Protein AF-A0A9N8Z1E7-F1 (afdb_monomer_lite)

pLDDT: mean 84.61, std 15.71, range [37.66, 97.88]

Structure (mmCIF, N/CA/C/O backbone):
data_AF-A0A9N8Z1E7-F1
#
_entry.id   AF-A0A9N8Z1E7-F1
#
loop_
_atom_site.group_PDB
_atom_si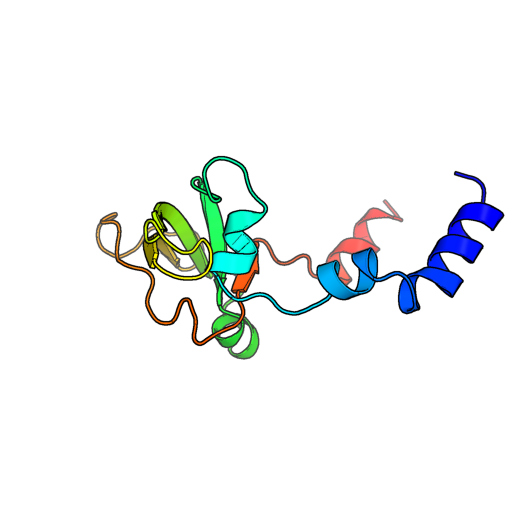te.id
_atom_site.type_symbol
_atom_site.label_atom_id
_atom_site.label_alt_id
_atom_site.label_comp_id
_atom_site.label_asym_id
_atom_site.label_entity_id
_atom_site.label_seq_id
_atom_site.pdbx_PDB_ins_code
_atom_site.Cartn_x
_atom_site.Cartn_y
_atom_site.Cartn_z
_atom_site.occupancy
_atom_site.B_iso_or_equiv
_atom_site.auth_seq_id
_atom_site.auth_comp_id
_atom_site.auth_asym_id
_atom_site.auth_atom_id
_atom_site.pdbx_PDB_model_num
ATOM 1 N N . MET A 1 1 ? 14.872 -25.974 15.219 1.00 54.06 1 MET A N 1
ATOM 2 C CA . MET A 1 1 ? 15.932 -24.938 15.316 1.00 54.06 1 MET A CA 1
ATOM 3 C C . MET A 1 1 ? 16.542 -24.994 16.708 1.00 54.06 1 MET A C 1
ATOM 5 O O . MET A 1 1 ? 15.822 -24.732 17.663 1.00 54.06 1 MET A O 1
ATOM 9 N N . SER A 1 2 ? 17.824 -25.358 16.814 1.00 78.81 2 SER A N 1
ATOM 10 C CA . SER A 1 2 ? 18.588 -25.374 18.075 1.00 78.81 2 SER A CA 1
ATOM 11 C C . SER A 1 2 ? 18.653 -23.975 18.717 1.00 78.81 2 SER A C 1
ATOM 13 O O . SER A 1 2 ? 18.660 -22.964 18.007 1.00 78.81 2 SER A O 1
ATOM 15 N N . GLN A 1 3 ? 18.706 -23.904 20.053 1.00 70.81 3 GLN A N 1
ATOM 16 C CA . GLN A 1 3 ? 18.886 -22.654 20.811 1.00 70.81 3 GLN A CA 1
ATOM 17 C C . GLN A 1 3 ? 20.148 -21.892 20.380 1.00 70.81 3 GLN A C 1
ATOM 19 O O . GLN A 1 3 ? 20.121 -20.666 20.295 1.00 70.81 3 GLN A O 1
ATOM 24 N N . ILE A 1 4 ? 21.210 -22.620 20.026 1.00 74.88 4 ILE A N 1
ATOM 25 C CA . ILE A 1 4 ? 22.482 -22.060 19.554 1.00 74.88 4 ILE A CA 1
ATOM 26 C C . ILE A 1 4 ? 22.292 -21.387 18.191 1.00 74.88 4 ILE A C 1
ATOM 28 O O . ILE A 1 4 ? 22.697 -20.244 18.006 1.00 74.88 4 ILE A O 1
ATOM 32 N N . ALA A 1 5 ? 21.577 -22.037 17.267 1.00 59.47 5 ALA A N 1
ATOM 33 C CA . ALA A 1 5 ? 21.263 -21.458 15.961 1.00 59.47 5 ALA A CA 1
ATOM 34 C C . ALA A 1 5 ? 20.397 -20.192 16.088 1.00 59.47 5 ALA A C 1
ATOM 36 O O . ALA A 1 5 ? 20.626 -19.209 15.390 1.00 59.47 5 ALA A O 1
ATOM 37 N N . ARG A 1 6 ? 19.430 -20.174 17.017 1.00 64.50 6 ARG A N 1
ATOM 38 C CA . ARG A 1 6 ? 18.627 -18.970 17.301 1.00 64.50 6 ARG A CA 1
ATOM 39 C C . ARG A 1 6 ? 19.472 -17.836 17.883 1.00 64.50 6 ARG A C 1
ATOM 41 O O . ARG A 1 6 ? 19.265 -16.692 17.490 1.00 64.50 6 ARG A O 1
ATOM 48 N N . LYS A 1 7 ? 20.398 -18.140 18.799 1.00 72.06 7 LYS A N 1
ATOM 49 C CA . LYS A 1 7 ? 21.290 -17.153 19.424 1.00 72.06 7 LYS A CA 1
ATOM 50 C C . LYS A 1 7 ? 22.254 -16.546 18.400 1.00 72.06 7 LYS A C 1
ATOM 52 O O . LYS A 1 7 ? 22.292 -15.328 18.283 1.00 72.06 7 LYS A O 1
ATOM 57 N N . LEU A 1 8 ? 22.889 -17.380 17.572 1.00 66.75 8 LEU A N 1
ATOM 58 C CA . LEU A 1 8 ? 23.764 -16.940 16.479 1.00 66.75 8 LEU A CA 1
ATOM 59 C C . LEU A 1 8 ? 23.025 -16.085 15.450 1.00 66.75 8 LEU A C 1
ATOM 61 O O . LEU A 1 8 ? 23.526 -15.035 15.060 1.00 66.75 8 LEU A O 1
ATOM 65 N N . VAL A 1 9 ? 21.816 -16.485 15.038 1.00 68.62 9 VAL A N 1
ATOM 66 C CA . VAL A 1 9 ? 20.990 -15.650 14.154 1.00 68.62 9 VAL A CA 1
ATOM 67 C C . VAL A 1 9 ? 20.659 -14.329 14.833 1.00 68.62 9 VAL A C 1
ATOM 69 O O . VAL A 1 9 ? 20.706 -13.317 14.167 1.00 68.62 9 VAL A O 1
ATOM 72 N N . ARG A 1 10 ? 20.368 -14.284 16.135 1.00 65.75 10 ARG A N 1
ATOM 73 C CA . ARG A 1 10 ? 20.023 -13.032 16.830 1.00 65.75 10 ARG A CA 1
ATOM 74 C C . ARG A 1 10 ? 21.217 -12.084 16.986 1.00 65.75 10 ARG A C 1
ATOM 76 O O . ARG A 1 10 ? 21.041 -10.882 16.827 1.00 65.75 10 ARG A O 1
ATOM 83 N N . GLU A 1 11 ? 22.398 -12.626 17.269 1.00 67.56 11 GLU A N 1
ATOM 84 C CA . GLU A 1 11 ? 23.649 -11.872 17.424 1.00 67.56 11 GLU A CA 1
ATOM 85 C C . GLU A 1 11 ? 24.194 -11.382 16.072 1.00 67.56 11 GLU A C 1
ATOM 87 O O . GLU A 1 11 ? 24.656 -10.250 15.976 1.00 67.56 11 GLU A O 1
ATOM 92 N N . SER A 1 12 ? 24.060 -12.179 15.003 1.00 61.59 12 SER A N 1
ATOM 93 C CA . SER A 1 12 ? 24.483 -11.804 13.640 1.00 61.59 12 SER A CA 1
ATOM 94 C C . SER A 1 12 ? 23.407 -11.084 12.816 1.00 61.59 12 SER A C 1
ATOM 96 O O . SER A 1 12 ? 23.733 -10.402 11.847 1.00 61.59 12 SER A O 1
ATOM 98 N N . ALA A 1 13 ? 22.122 -11.184 13.182 1.00 58.00 13 ALA A N 1
ATOM 99 C CA . ALA A 1 13 ? 21.002 -10.567 12.459 1.00 58.00 13 ALA A CA 1
ATOM 100 C C . ALA A 1 13 ? 21.113 -9.046 12.371 1.00 58.00 13 ALA A C 1
ATOM 102 O O . ALA A 1 13 ? 20.582 -8.467 11.429 1.00 58.00 13 ALA A O 1
ATOM 103 N N . ALA A 1 14 ? 21.798 -8.396 13.313 1.00 56.97 14 ALA A N 1
ATOM 104 C CA . ALA A 1 14 ? 22.066 -6.964 13.231 1.00 56.97 14 ALA A CA 1
ATOM 105 C C . ALA A 1 14 ? 23.036 -6.601 12.085 1.00 56.97 14 ALA A C 1
ATOM 107 O O . ALA A 1 14 ? 23.043 -5.459 11.641 1.00 56.97 14 ALA A O 1
ATOM 108 N N . THR A 1 15 ? 23.819 -7.564 11.586 1.00 64.62 15 THR A N 1
ATOM 109 C CA . THR A 1 15 ? 24.865 -7.374 10.565 1.00 64.62 15 THR A CA 1
ATOM 110 C C . THR A 1 15 ? 24.492 -7.983 9.207 1.00 64.62 15 THR A C 1
ATOM 112 O O . THR A 1 15 ? 25.113 -7.669 8.195 1.00 64.62 15 THR A O 1
ATOM 115 N N . LEU A 1 16 ? 23.480 -8.860 9.145 1.00 72.88 16 LEU A N 1
ATOM 116 C CA . LEU A 1 16 ? 23.071 -9.485 7.886 1.00 72.88 16 LEU A CA 1
ATOM 117 C C . LEU A 1 16 ? 22.288 -8.490 7.007 1.00 72.88 16 LEU A C 1
ATOM 119 O O . LEU A 1 16 ? 21.209 -8.040 7.411 1.00 72.88 16 LEU A O 1
ATOM 123 N N . PRO A 1 17 ? 22.727 -8.230 5.760 1.00 72.88 17 PRO A N 1
ATOM 124 C CA . PRO A 1 17 ? 22.108 -7.224 4.893 1.00 72.88 17 PRO A CA 1
ATOM 125 C C . PRO A 1 17 ? 20.636 -7.535 4.595 1.00 72.88 17 PRO A C 1
ATOM 127 O O . PRO A 1 17 ? 19.827 -6.633 4.417 1.00 72.88 17 PRO A O 1
ATOM 130 N N . ILE A 1 18 ? 20.240 -8.811 4.593 1.00 74.06 18 ILE A N 1
ATOM 131 C CA . ILE A 1 18 ? 18.845 -9.221 4.375 1.00 74.06 18 ILE A CA 1
ATOM 132 C C . ILE A 1 18 ? 17.944 -8.753 5.524 1.00 74.06 18 ILE A C 1
ATOM 134 O O . ILE A 1 18 ? 16.834 -8.276 5.283 1.00 74.06 18 ILE A O 1
ATOM 138 N N . VAL A 1 19 ? 18.414 -8.872 6.768 1.00 75.06 19 VAL A N 1
ATOM 139 C CA . VAL A 1 19 ? 17.647 -8.459 7.950 1.00 75.06 19 VAL A CA 1
ATOM 140 C C . VAL A 1 19 ? 17.561 -6.937 8.013 1.00 75.06 19 VAL A C 1
ATOM 142 O O . VAL A 1 19 ? 16.484 -6.396 8.269 1.00 75.06 19 VAL A O 1
ATOM 145 N N . GLU A 1 20 ? 18.652 -6.243 7.694 1.00 76.38 20 GLU A N 1
ATOM 146 C CA . GLU A 1 20 ? 18.681 -4.782 7.591 1.00 76.38 20 GLU A CA 1
ATOM 147 C C . GLU A 1 20 ? 17.710 -4.261 6.511 1.00 76.38 20 GLU A C 1
ATOM 149 O O . GLU A 1 20 ? 16.879 -3.386 6.760 1.00 76.38 20 GLU A O 1
ATOM 154 N N . GLN A 1 21 ? 17.728 -4.848 5.309 1.00 75.00 21 GLN A N 1
ATOM 155 C CA . GLN A 1 21 ? 16.801 -4.474 4.231 1.00 75.00 21 GLN A CA 1
ATOM 156 C C . GLN A 1 21 ? 15.342 -4.838 4.556 1.00 75.00 21 GLN A C 1
ATOM 158 O O . GLN A 1 21 ? 14.404 -4.177 4.092 1.00 75.00 21 GLN A O 1
ATOM 163 N N . ALA A 1 22 ? 15.120 -5.888 5.349 1.00 75.94 22 ALA A N 1
ATOM 164 C CA . ALA A 1 22 ? 13.790 -6.269 5.808 1.00 75.94 22 ALA A CA 1
ATOM 165 C C . ALA A 1 22 ? 13.234 -5.297 6.860 1.00 75.94 22 ALA A C 1
ATOM 167 O O . ALA A 1 22 ? 12.040 -4.994 6.809 1.00 75.94 22 ALA A O 1
ATOM 168 N N . SER A 1 23 ? 14.079 -4.798 7.769 1.00 78.94 23 SER A N 1
ATOM 169 C CA . SER A 1 23 ? 13.697 -3.884 8.855 1.00 78.94 23 SER A CA 1
ATOM 170 C C . SER A 1 23 ? 13.571 -2.423 8.410 1.00 78.94 23 SER A C 1
ATOM 172 O O . SER A 1 23 ? 12.862 -1.635 9.043 1.00 78.94 23 SER A O 1
ATOM 174 N N . LYS A 1 24 ? 14.200 -2.053 7.288 1.00 86.75 24 LYS A N 1
ATOM 175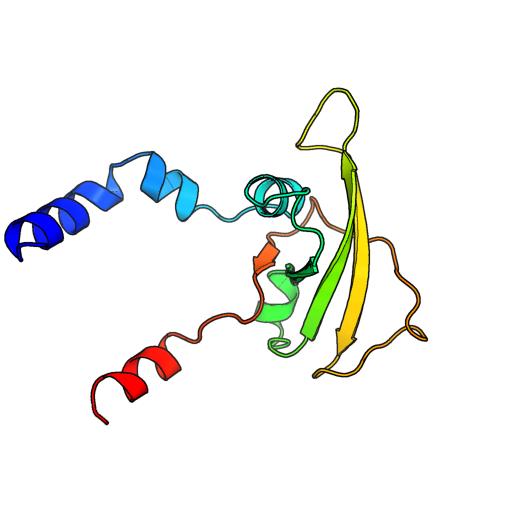 C CA . LYS A 1 24 ? 14.109 -0.708 6.718 1.00 86.75 24 LYS A CA 1
ATOM 176 C C . LYS A 1 24 ? 12.662 -0.318 6.396 1.00 86.75 24 LYS A C 1
ATOM 178 O O . LYS A 1 24 ? 11.889 -1.082 5.816 1.00 86.75 24 LYS A O 1
ATOM 183 N N . LYS A 1 25 ? 12.309 0.929 6.720 1.00 90.50 25 LYS A N 1
ATOM 184 C CA . LYS A 1 25 ? 11.021 1.533 6.350 1.00 90.50 25 LYS A CA 1
ATOM 185 C C . LYS A 1 25 ? 10.909 1.625 4.825 1.00 90.50 25 LYS A C 1
ATOM 187 O O . LYS A 1 25 ? 11.820 2.124 4.170 1.00 90.50 25 LYS A O 1
ATOM 192 N N . LYS A 1 26 ? 9.779 1.178 4.273 1.00 93.12 26 LYS A N 1
ATOM 193 C CA . LYS A 1 26 ? 9.551 1.079 2.822 1.00 93.12 26 LYS A CA 1
ATOM 194 C C . LYS A 1 26 ? 8.515 2.086 2.357 1.00 93.12 26 LYS A C 1
ATOM 196 O O . LYS A 1 26 ? 7.508 2.318 3.032 1.00 93.12 26 LYS A O 1
ATOM 201 N N . THR A 1 27 ? 8.755 2.683 1.197 1.00 95.62 27 THR A N 1
ATOM 202 C CA . THR A 1 27 ? 7.713 3.404 0.454 1.00 95.62 27 THR A CA 1
ATOM 203 C C . THR A 1 27 ? 6.670 2.413 -0.075 1.00 95.62 27 THR A C 1
ATOM 205 O O . THR A 1 27 ? 6.890 1.200 -0.058 1.00 95.62 27 THR A O 1
ATOM 208 N N . LEU A 1 28 ? 5.517 2.891 -0.554 1.00 95.31 28 LEU A N 1
ATOM 209 C CA . LEU A 1 28 ? 4.497 1.984 -1.084 1.00 95.31 28 LEU A CA 1
ATOM 210 C C . LEU A 1 28 ? 4.980 1.123 -2.268 1.00 95.31 28 LEU A C 1
ATOM 212 O O . LEU A 1 28 ? 4.708 -0.073 -2.227 1.00 95.31 28 LEU A O 1
ATOM 216 N N . PRO A 1 29 ? 5.681 1.643 -3.302 1.00 94.62 29 PRO A N 1
ATOM 217 C CA . PRO A 1 29 ? 6.163 0.789 -4.391 1.00 94.62 29 PRO A CA 1
ATOM 218 C C . PRO A 1 29 ? 7.099 -0.308 -3.885 1.00 94.62 29 PRO A C 1
ATOM 220 O O . PRO A 1 29 ? 6.923 -1.468 -4.238 1.00 94.62 29 PRO A O 1
ATOM 223 N N . GLU A 1 30 ? 8.045 0.039 -3.011 1.00 93.31 30 GLU A N 1
ATOM 224 C CA . GLU A 1 30 ? 8.994 -0.917 -2.431 1.00 93.31 30 GLU A CA 1
ATOM 225 C C . GLU A 1 30 ? 8.288 -1.984 -1.588 1.00 93.31 30 GLU A C 1
ATOM 227 O O . GLU A 1 30 ? 8.658 -3.156 -1.631 1.00 93.31 30 GLU A O 1
ATOM 232 N N . LEU A 1 31 ? 7.251 -1.590 -0.842 1.00 94.00 31 LEU A N 1
ATOM 233 C CA . LEU A 1 31 ? 6.432 -2.511 -0.061 1.00 94.00 31 LEU A CA 1
ATOM 234 C C . LEU A 1 31 ? 5.596 -3.437 -0.951 1.00 94.00 31 LEU A C 1
ATOM 236 O O . LEU A 1 31 ? 5.424 -4.600 -0.616 1.00 94.00 31 LEU A O 1
ATOM 240 N N . LEU A 1 32 ? 5.044 -2.941 -2.056 1.00 94.19 32 LEU A N 1
ATOM 241 C CA . LEU A 1 32 ? 4.179 -3.733 -2.932 1.00 94.19 32 LEU A CA 1
ATOM 242 C C . LEU A 1 32 ? 4.966 -4.660 -3.861 1.00 94.19 32 LEU A C 1
ATOM 244 O O . LEU A 1 32 ? 4.477 -5.734 -4.203 1.00 94.19 32 LEU A O 1
ATOM 248 N N . ASN A 1 33 ? 6.190 -4.280 -4.228 1.00 92.19 33 ASN A N 1
ATOM 249 C CA . ASN A 1 33 ? 7.037 -5.047 -5.138 1.00 92.19 33 ASN A CA 1
ATOM 250 C C . ASN A 1 33 ? 7.498 -6.398 -4.563 1.00 92.19 33 ASN A C 1
ATOM 252 O O . ASN A 1 33 ? 7.880 -7.284 -5.317 1.00 92.19 33 ASN A O 1
ATOM 256 N N . VAL A 1 34 ? 7.445 -6.581 -3.240 1.00 90.81 34 VAL A N 1
ATOM 257 C CA . VAL A 1 34 ? 7.753 -7.875 -2.605 1.00 90.81 34 VAL A CA 1
ATOM 258 C C . VAL A 1 34 ? 6.586 -8.869 -2.640 1.00 90.81 34 VAL A C 1
ATOM 260 O O . VAL A 1 34 ? 6.769 -10.025 -2.269 1.00 90.81 34 VAL A O 1
ATOM 263 N N . PHE A 1 35 ? 5.391 -8.452 -3.072 1.00 91.88 35 PHE A N 1
ATOM 264 C CA . PHE A 1 35 ? 4.216 -9.322 -3.140 1.00 91.88 35 PHE A CA 1
ATOM 265 C C . PHE A 1 35 ? 3.910 -9.770 -4.575 1.00 91.88 35 PHE A C 1
ATOM 267 O O . PHE A 1 35 ? 4.090 -8.993 -5.520 1.00 91.88 35 PHE A O 1
ATOM 274 N N . PRO A 1 36 ? 3.331 -10.974 -4.752 1.00 92.44 36 PRO A N 1
ATOM 275 C CA . PRO A 1 36 ? 2.777 -11.392 -6.033 1.00 92.44 36 PRO A CA 1
ATOM 276 C C . PRO A 1 36 ? 1.772 -10.368 -6.562 1.00 92.44 36 PRO A C 1
ATOM 278 O O . PRO A 1 36 ? 1.042 -9.738 -5.790 1.00 92.44 36 PRO A O 1
ATOM 281 N N . ARG A 1 37 ? 1.727 -10.206 -7.890 1.00 93.00 37 ARG A N 1
ATOM 282 C CA . ARG A 1 37 ? 0.828 -9.257 -8.572 1.00 93.00 37 ARG A CA 1
ATOM 283 C C . ARG A 1 37 ? 0.909 -7.842 -7.984 1.00 93.00 37 ARG A C 1
ATOM 285 O O . ARG A 1 37 ? -0.101 -7.145 -7.899 1.00 93.00 37 ARG A O 1
ATOM 292 N N . TYR A 1 38 ? 2.102 -7.443 -7.540 1.00 93.75 38 TYR A N 1
ATOM 293 C CA . TYR A 1 38 ? 2.370 -6.129 -6.962 1.00 93.75 38 TYR A CA 1
ATOM 294 C C . TYR A 1 38 ? 1.465 -5.787 -5.773 1.00 93.75 38 TYR A C 1
ATOM 296 O O . TYR A 1 38 ? 1.040 -4.646 -5.598 1.00 93.75 38 TYR A O 1
ATOM 304 N N . GLY A 1 39 ? 1.114 -6.792 -4.972 1.00 93.31 39 GLY A N 1
ATOM 305 C CA . GLY A 1 39 ? 0.334 -6.600 -3.755 1.00 93.31 39 GLY A CA 1
ATOM 306 C C . GLY A 1 39 ? -1.121 -6.194 -3.985 1.00 93.31 39 GLY A C 1
ATOM 307 O O . GLY A 1 39 ? -1.741 -5.652 -3.072 1.00 93.31 39 GLY A O 1
ATOM 308 N N . VAL A 1 40 ? -1.703 -6.469 -5.157 1.00 96.88 40 VAL A N 1
ATOM 309 C CA . VAL A 1 40 ? -3.165 -6.402 -5.321 1.00 96.88 40 VAL A CA 1
ATOM 310 C C . VAL A 1 40 ? -3.839 -7.323 -4.295 1.00 96.88 40 VAL A C 1
ATOM 312 O O . VAL A 1 40 ? -3.425 -8.461 -4.088 1.00 96.88 40 VAL A O 1
ATOM 315 N N . GLY A 1 41 ? -4.858 -6.802 -3.615 1.00 96.69 41 GLY A N 1
ATOM 316 C CA . GLY A 1 41 ? -5.545 -7.429 -2.488 1.00 96.69 41 GLY A CA 1
ATOM 317 C C . GLY A 1 41 ? -4.932 -7.111 -1.120 1.00 96.69 41 GLY A C 1
ATOM 318 O O . GLY A 1 41 ? -5.606 -7.295 -0.106 1.00 96.69 41 GLY A O 1
ATOM 319 N N . GLN A 1 42 ? -3.699 -6.593 -1.059 1.00 97.00 42 GLN A N 1
ATOM 320 C CA . GLN A 1 42 ? -3.057 -6.257 0.213 1.00 97.00 42 GLN A CA 1
ATOM 321 C C . GLN A 1 42 ? -3.723 -5.051 0.875 1.00 97.00 42 GLN A C 1
ATOM 323 O O . GLN A 1 42 ? -4.101 -4.078 0.221 1.00 97.00 42 GLN A O 1
ATOM 328 N N . LYS A 1 43 ? -3.820 -5.107 2.204 1.00 97.12 43 LYS A N 1
ATOM 329 C CA . LYS A 1 43 ? -4.283 -3.998 3.040 1.00 97.12 43 LYS A CA 1
ATOM 330 C C . LYS A 1 43 ? -3.068 -3.245 3.561 1.00 97.12 43 LYS A C 1
ATOM 332 O O . LYS A 1 43 ? -2.179 -3.837 4.173 1.00 97.12 43 LYS A O 1
ATOM 337 N N . VAL A 1 44 ? -3.020 -1.945 3.314 1.00 96.56 44 VAL A N 1
ATOM 338 C CA . VAL A 1 44 ? -1.886 -1.089 3.670 1.00 96.56 44 VAL A CA 1
ATOM 339 C C . VAL A 1 44 ? -2.355 0.195 4.331 1.00 96.56 44 VAL A C 1
ATOM 341 O O . VAL A 1 44 ? -3.474 0.655 4.106 1.00 96.56 44 VAL A O 1
ATOM 344 N N . LEU A 1 45 ? -1.482 0.808 5.120 1.00 95.88 45 LEU A N 1
ATOM 345 C CA . LEU A 1 45 ? -1.703 2.136 5.672 1.00 95.88 45 LEU A CA 1
ATOM 346 C C . LEU A 1 45 ? -0.403 2.948 5.704 1.00 95.88 45 LEU A C 1
ATOM 348 O O . LEU A 1 45 ? 0.681 2.377 5.855 1.00 95.88 45 LEU A O 1
ATOM 352 N N . PRO A 1 46 ? -0.478 4.280 5.555 1.00 95.81 46 PRO A N 1
ATOM 353 C CA . PRO A 1 46 ? 0.693 5.131 5.660 1.00 95.81 46 PRO A CA 1
ATOM 354 C C . PRO A 1 46 ? 1.079 5.312 7.131 1.00 95.81 46 PRO A C 1
ATOM 356 O O . PRO A 1 46 ? 0.223 5.498 7.994 1.00 95.81 46 PRO A O 1
ATOM 359 N N . ASN A 1 47 ? 2.376 5.378 7.421 1.00 93.69 47 ASN A N 1
ATOM 360 C CA . ASN A 1 47 ? 2.885 5.553 8.783 1.00 93.69 47 ASN A CA 1
ATOM 361 C C . ASN A 1 47 ? 2.342 6.824 9.473 1.00 93.69 47 ASN A C 1
ATOM 363 O O . ASN A 1 47 ? 2.127 6.860 10.680 1.00 93.69 47 ASN A O 1
ATOM 367 N N . LYS A 1 48 ? 2.018 7.868 8.696 1.00 93.44 48 LYS A N 1
ATOM 368 C CA . LYS A 1 48 ? 1.364 9.082 9.212 1.00 93.44 48 LYS A CA 1
ATOM 369 C C . LYS A 1 48 ? 0.027 8.793 9.909 1.00 93.44 48 LYS A C 1
ATOM 371 O O . LYS A 1 48 ? -0.328 9.516 10.832 1.00 93.44 48 LYS A O 1
ATOM 376 N N . TRP A 1 49 ? -0.735 7.795 9.459 1.00 94.25 49 TRP A N 1
ATOM 377 C CA . TRP A 1 49 ? -1.997 7.416 10.106 1.00 94.25 49 TRP A CA 1
ATOM 378 C C . TRP A 1 49 ? -1.749 6.779 11.470 1.00 94.25 49 TRP A C 1
ATOM 380 O O . TRP A 1 49 ? -2.449 7.095 12.425 1.00 94.25 49 TRP A O 1
ATOM 390 N N . ILE A 1 50 ? -0.685 5.990 11.592 1.00 91.44 50 ILE A N 1
ATOM 391 C CA . ILE A 1 50 ? -0.290 5.340 12.845 1.00 91.44 50 ILE A CA 1
ATOM 392 C C . ILE A 1 50 ? 0.092 6.372 13.896 1.00 91.44 50 ILE A C 1
ATOM 394 O O . ILE A 1 50 ? -0.410 6.307 15.013 1.00 91.44 50 ILE A O 1
ATOM 398 N N . HIS A 1 51 ? 0.906 7.366 13.525 1.00 90.44 51 HIS A N 1
ATOM 399 C CA . HIS A 1 51 ? 1.266 8.464 14.428 1.00 90.44 51 HIS A CA 1
ATOM 400 C C . HIS A 1 51 ? 0.050 9.271 14.911 1.00 90.44 51 HIS A C 1
ATOM 402 O O . HIS A 1 51 ? 0.130 9.950 15.925 1.00 90.44 51 HIS A O 1
ATOM 408 N N . LYS A 1 52 ? -1.075 9.203 14.189 1.00 92.56 52 LYS A N 1
ATOM 409 C CA . LYS A 1 52 ? -2.345 9.840 14.558 1.00 92.56 52 LYS A CA 1
ATOM 410 C C . LYS A 1 52 ? -3.326 8.898 15.271 1.00 92.56 52 LYS A C 1
ATOM 412 O O . LYS A 1 52 ? -4.460 9.290 15.506 1.00 92.56 52 LYS A O 1
ATOM 417 N N . GLY A 1 53 ? -2.933 7.658 15.563 1.00 91.44 53 GLY A N 1
ATOM 418 C CA . GLY A 1 53 ? -3.798 6.665 16.212 1.00 91.44 53 GLY A CA 1
ATOM 419 C C . GLY A 1 53 ? -4.796 5.961 15.282 1.00 91.44 53 GLY A C 1
ATOM 420 O O . GLY A 1 53 ? -5.598 5.153 15.740 1.00 91.44 53 GLY A O 1
ATOM 421 N N . PHE A 1 54 ? -4.736 6.189 13.968 1.00 92.44 54 PHE A N 1
ATOM 422 C CA . PHE A 1 54 ? -5.649 5.594 12.986 1.00 92.44 54 PHE A CA 1
ATOM 423 C C . PHE A 1 54 ? -5.204 4.183 12.570 1.00 92.44 54 PHE A C 1
ATOM 425 O O . PHE A 1 54 ? -4.779 3.950 11.437 1.00 92.44 54 PHE A O 1
ATOM 432 N N . ARG A 1 55 ? -5.253 3.235 13.514 1.00 91.81 55 ARG A N 1
ATOM 433 C CA . ARG A 1 55 ? -4.805 1.842 13.312 1.00 91.81 55 ARG A CA 1
ATOM 434 C C . ARG A 1 55 ? -5.864 0.936 12.675 1.00 91.81 55 ARG A C 1
ATOM 436 O O . ARG A 1 55 ? -5.506 -0.037 12.018 1.00 91.81 55 ARG A O 1
ATOM 443 N N . ASN A 1 56 ? -7.146 1.279 12.795 1.00 92.94 56 ASN A N 1
ATOM 444 C CA . ASN A 1 56 ? -8.268 0.525 12.207 1.00 92.94 56 ASN A CA 1
ATOM 445 C C . ASN A 1 56 ? -8.651 1.028 10.803 1.00 92.94 56 ASN A C 1
ATOM 447 O O . ASN A 1 56 ? -9.725 0.729 10.275 1.00 92.94 56 ASN A O 1
ATOM 451 N N . HIS A 1 57 ? -7.768 1.820 10.203 1.00 95.19 57 HIS A N 1
ATOM 452 C CA . HIS A 1 57 ? -7.958 2.509 8.938 1.00 95.19 57 HIS A CA 1
ATOM 453 C C . HIS A 1 57 ? -6.948 1.978 7.941 1.00 95.19 57 HIS A C 1
ATOM 455 O O . HIS A 1 57 ? -5.750 1.946 8.220 1.00 95.19 57 HIS A O 1
ATOM 461 N N . TYR A 1 58 ? -7.418 1.556 6.774 1.00 96.81 58 TYR A N 1
ATOM 462 C CA . TYR A 1 58 ? -6.545 0.962 5.77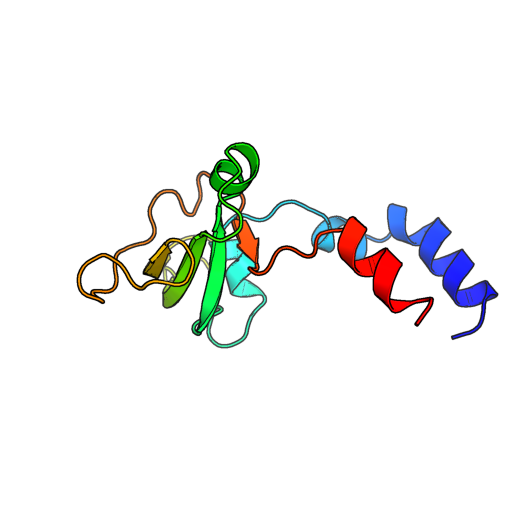2 1.00 96.81 58 TYR A CA 1
ATOM 463 C C . TYR A 1 58 ? -7.042 1.232 4.360 1.00 96.81 58 TYR A C 1
ATOM 465 O O . TYR A 1 58 ? -8.168 1.666 4.124 1.00 96.81 58 TYR A O 1
ATOM 473 N N . ILE A 1 59 ? -6.160 0.978 3.407 1.00 97.19 59 ILE A N 1
ATOM 474 C CA . ILE A 1 59 ? -6.454 0.985 1.986 1.00 97.19 59 ILE A CA 1
ATOM 475 C C . ILE A 1 59 ? -6.218 -0.430 1.479 1.00 97.19 59 ILE A C 1
ATOM 477 O O . ILE A 1 59 ? -5.130 -0.974 1.656 1.00 97.19 59 ILE A O 1
ATOM 481 N N . GLN A 1 60 ? -7.227 -1.032 0.862 1.00 97.62 60 GLN A N 1
ATOM 482 C CA . GLN A 1 60 ? -7.066 -2.288 0.143 1.00 97.62 60 GLN A CA 1
ATOM 483 C C . GLN A 1 60 ? -6.648 -1.974 -1.290 1.00 97.62 60 GLN A C 1
ATOM 485 O O . GLN A 1 60 ? -7.389 -1.323 -2.026 1.00 97.62 60 GLN A O 1
ATOM 490 N N . VAL A 1 61 ? -5.456 -2.414 -1.674 1.00 97.88 61 VAL A N 1
ATOM 491 C CA . VAL A 1 61 ? -4.908 -2.191 -3.013 1.00 97.88 61 VAL A CA 1
ATOM 492 C C . VAL A 1 61 ? -5.703 -3.011 -4.022 1.00 97.88 61 VAL A C 1
ATOM 494 O O . VAL A 1 61 ? -5.829 -4.223 -3.880 1.00 97.88 61 VAL A O 1
ATOM 497 N N . THR A 1 62 ? -6.217 -2.363 -5.059 1.00 97.69 62 THR A N 1
ATOM 498 C CA . THR A 1 62 ? -6.993 -3.010 -6.130 1.00 97.69 62 THR A CA 1
ATOM 499 C C . THR A 1 62 ? -6.207 -3.098 -7.425 1.00 97.69 62 THR A C 1
ATOM 501 O O . THR A 1 62 ? -6.339 -4.059 -8.180 1.00 97.69 62 THR A O 1
ATOM 504 N N . ARG A 1 63 ? -5.352 -2.106 -7.682 1.00 96.81 63 ARG A N 1
ATOM 505 C CA . ARG A 1 63 ? -4.597 -2.012 -8.925 1.00 96.81 63 ARG A CA 1
ATOM 506 C C . ARG A 1 63 ? -3.285 -1.286 -8.709 1.00 96.81 63 ARG A C 1
ATOM 508 O O . ARG A 1 63 ? -3.225 -0.269 -8.022 1.00 96.81 63 ARG A O 1
ATOM 515 N N . VAL A 1 64 ? -2.244 -1.768 -9.374 1.00 96.25 64 VAL A N 1
ATOM 516 C CA . VAL A 1 64 ? -0.927 -1.131 -9.411 1.00 96.25 64 VAL A CA 1
ATOM 517 C C . VAL A 1 64 ? -0.470 -1.066 -10.858 1.00 96.25 64 VAL A C 1
ATOM 519 O O . VAL A 1 64 ? -0.652 -2.014 -11.618 1.00 96.25 64 VAL A O 1
ATOM 522 N N . ARG A 1 65 ? 0.084 0.076 -11.258 1.00 94.25 65 ARG A N 1
ATOM 523 C CA . ARG A 1 65 ? 0.705 0.267 -12.568 1.00 94.25 65 ARG A CA 1
ATOM 524 C C . ARG A 1 65 ? 2.060 0.923 -12.375 1.00 94.25 65 ARG A C 1
ATOM 526 O O . ARG A 1 65 ? 2.126 2.109 -12.053 1.00 94.25 65 ARG A O 1
ATOM 533 N N . PHE A 1 66 ? 3.118 0.154 -12.584 1.00 92.06 66 PHE A N 1
ATOM 534 C CA . PHE A 1 66 ? 4.474 0.681 -12.669 1.00 92.06 66 PHE A CA 1
ATOM 535 C C . PHE A 1 66 ? 4.729 1.312 -14.038 1.00 92.06 66 PHE A C 1
ATOM 537 O O . PHE A 1 66 ? 4.031 1.024 -15.013 1.00 92.06 66 PHE A O 1
ATOM 544 N N . ARG A 1 67 ? 5.707 2.215 -14.103 1.00 90.38 67 ARG A N 1
ATOM 545 C CA . ARG A 1 67 ? 6.277 2.650 -15.379 1.00 90.38 67 ARG A CA 1
ATOM 546 C C . ARG A 1 67 ? 7.102 1.506 -15.970 1.00 90.38 67 ARG A C 1
ATOM 548 O O . ARG A 1 67 ? 7.659 0.712 -15.218 1.00 90.38 67 ARG A O 1
ATOM 555 N N . LYS A 1 68 ? 7.199 1.455 -17.303 1.00 85.44 68 LYS A N 1
ATOM 556 C CA . LYS A 1 68 ? 7.966 0.421 -18.023 1.00 85.44 68 LYS A CA 1
ATOM 557 C C . LYS A 1 68 ? 9.419 0.335 -17.538 1.00 85.44 68 LYS A C 1
ATOM 559 O O . LYS A 1 68 ? 9.945 -0.759 -17.403 1.00 85.44 68 LYS A O 1
ATOM 564 N N . ASP A 1 69 ? 9.996 1.476 -17.174 1.00 89.31 69 ASP A N 1
ATOM 565 C CA . ASP A 1 69 ? 11.433 1.588 -16.905 1.00 89.31 69 ASP A CA 1
ATOM 566 C C . ASP A 1 69 ? 11.781 1.477 -15.410 1.00 89.31 69 ASP A C 1
ATOM 568 O O . ASP A 1 69 ? 12.947 1.566 -15.033 1.00 89.31 69 ASP A O 1
ATOM 572 N N . SER A 1 70 ? 10.789 1.346 -14.514 1.00 86.62 70 SER A N 1
ATOM 573 C CA . SER A 1 70 ? 11.067 1.307 -13.074 1.00 86.62 70 SER A CA 1
ATOM 574 C C . SER A 1 70 ? 9.948 0.706 -12.226 1.00 86.62 70 SER A C 1
ATOM 576 O O . SER A 1 70 ? 8.830 1.217 -12.188 1.00 86.62 70 SER A O 1
ATOM 578 N N . LEU A 1 71 ? 10.309 -0.278 -11.395 1.00 84.19 71 LEU A N 1
ATOM 579 C CA . LEU A 1 71 ? 9.463 -0.827 -10.322 1.00 84.19 71 LEU A CA 1
ATOM 580 C C . LEU A 1 71 ? 9.356 0.100 -9.098 1.00 84.19 71 LEU A C 1
ATOM 582 O O . LEU A 1 71 ? 8.645 -0.195 -8.140 1.00 84.19 71 LEU A O 1
ATOM 586 N N . ARG A 1 72 ? 10.063 1.236 -9.106 1.00 86.75 72 ARG A N 1
ATOM 587 C CA . ARG A 1 72 ? 9.982 2.252 -8.049 1.00 86.75 72 ARG A CA 1
ATOM 588 C C . ARG A 1 72 ? 9.018 3.375 -8.394 1.00 86.75 72 ARG A C 1
ATOM 590 O O . ARG A 1 72 ? 8.671 4.123 -7.492 1.00 86.75 72 ARG A O 1
ATOM 597 N N . ILE A 1 73 ? 8.599 3.508 -9.657 1.00 88.69 73 ILE A N 1
ATOM 598 C CA . ILE A 1 73 ? 7.802 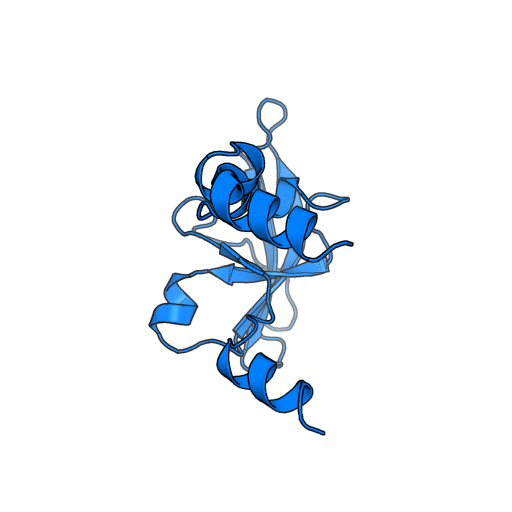4.634 -10.164 1.00 88.69 73 ILE A CA 1
ATOM 599 C C . ILE A 1 73 ? 6.538 4.100 -10.846 1.00 88.69 73 ILE A C 1
ATOM 601 O O . ILE A 1 73 ? 6.567 3.116 -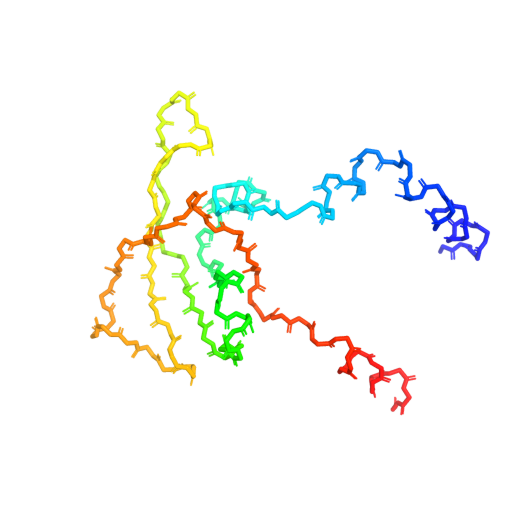11.571 1.00 88.69 73 ILE A O 1
ATOM 605 N N . GLY A 1 74 ? 5.402 4.752 -10.638 1.00 91.94 74 GLY A N 1
ATOM 606 C CA . GLY A 1 74 ? 4.086 4.251 -11.020 1.00 91.94 74 GLY A CA 1
ATOM 607 C C . GLY A 1 74 ? 2.914 4.961 -10.338 1.00 91.94 74 GLY A C 1
ATOM 608 O O . GLY A 1 74 ? 3.004 6.114 -9.902 1.00 91.94 74 GLY A O 1
ATOM 609 N N . LYS A 1 75 ? 1.790 4.255 -10.260 1.00 95.31 75 LYS A N 1
ATOM 610 C CA . LYS A 1 75 ? 0.572 4.654 -9.553 1.00 95.31 75 LYS A CA 1
ATOM 611 C C . LYS A 1 75 ? -0.089 3.411 -8.958 1.00 95.31 75 LYS A C 1
ATOM 613 O O . LYS A 1 75 ? -0.037 2.334 -9.549 1.00 95.31 75 LYS A O 1
ATOM 618 N N . ALA A 1 76 ? -0.755 3.586 -7.824 1.00 96.12 76 ALA A N 1
ATOM 619 C CA . ALA A 1 76 ? -1.583 2.560 -7.203 1.00 96.12 76 ALA A CA 1
ATOM 620 C C . ALA A 1 76 ? -2.987 3.109 -6.923 1.00 96.12 76 ALA A C 1
ATOM 622 O O . ALA A 1 76 ? -3.158 4.309 -6.690 1.00 96.12 76 ALA A O 1
ATOM 623 N N . TRP A 1 77 ? -3.977 2.225 -6.943 1.00 97.81 77 TRP A N 1
ATOM 624 C CA . TRP A 1 77 ? -5.375 2.490 -6.622 1.00 97.81 77 TRP A CA 1
ATOM 625 C C . TRP A 1 77 ? -5.840 1.517 -5.546 1.00 97.81 77 TRP A C 1
ATOM 627 O O . TRP A 1 77 ? -5.278 0.428 -5.388 1.00 97.81 77 TRP A O 1
ATOM 637 N N . GLY A 1 78 ? -6.846 1.932 -4.788 1.00 97.38 78 GLY A N 1
ATOM 638 C CA . GLY A 1 78 ? -7.431 1.081 -3.772 1.00 97.38 78 GLY A CA 1
ATOM 639 C C . GLY A 1 78 ? -8.726 1.622 -3.197 1.00 97.38 78 GLY A C 1
ATOM 640 O O . GLY A 1 78 ? -9.073 2.794 -3.372 1.00 97.38 78 GLY A O 1
ATOM 641 N N . HIS A 1 79 ? -9.409 0.748 -2.471 1.00 97.75 79 HIS A N 1
ATOM 642 C CA . HIS A 1 79 ? -10.572 1.082 -1.664 1.00 97.75 79 HIS A CA 1
ATOM 643 C C . HIS A 1 79 ? -10.129 1.516 -0.276 1.00 97.75 79 HIS A C 1
ATOM 645 O O . HIS A 1 79 ? -9.325 0.839 0.370 1.00 97.75 79 HIS A O 1
ATOM 651 N N . LYS A 1 80 ? -10.652 2.644 0.196 1.00 96.62 80 LYS A N 1
ATOM 652 C CA . LYS A 1 80 ? -10.410 3.098 1.562 1.00 96.62 80 LYS A CA 1
ATOM 653 C C . LYS A 1 80 ? -11.422 2.467 2.501 1.00 96.62 80 LYS A C 1
ATOM 655 O O . LYS A 1 80 ? -12.619 2.475 2.233 1.00 96.62 80 LYS A O 1
ATOM 660 N N . TYR A 1 81 ? -10.918 1.998 3.628 1.00 96.94 81 TYR A N 1
ATOM 661 C CA . TYR A 1 81 ? -11.715 1.480 4.719 1.00 96.94 81 TYR A CA 1
ATOM 662 C C . TYR A 1 81 ? -11.471 2.322 5.962 1.00 96.94 81 TYR A C 1
ATOM 664 O O . TYR A 1 81 ? -10.328 2.498 6.400 1.00 96.94 81 TYR A O 1
ATOM 672 N N . TRP A 1 82 ? -12.559 2.834 6.531 1.00 94.94 82 TRP A N 1
ATOM 673 C CA . TRP A 1 82 ? -12.550 3.598 7.763 1.00 94.94 82 TRP A CA 1
ATOM 674 C C . TRP A 1 82 ? -13.231 2.813 8.878 1.00 94.94 82 TRP A C 1
ATOM 676 O O . TRP A 1 82 ? -14.429 2.556 8.810 1.00 94.94 82 TRP A O 1
ATOM 686 N N . ASN A 1 83 ? -12.460 2.392 9.887 1.00 92.38 83 ASN A N 1
ATOM 687 C CA . ASN A 1 83 ? -12.928 1.501 10.954 1.00 92.38 83 ASN A CA 1
ATOM 688 C C . ASN A 1 83 ? -13.661 0.255 10.412 1.00 92.38 83 ASN A C 1
ATOM 690 O O . ASN A 1 83 ? -14.774 -0.066 10.819 1.00 92.38 83 ASN A O 1
ATOM 694 N N . GLY A 1 84 ? -13.068 -0.386 9.401 1.00 91.00 84 GLY A N 1
ATOM 695 C CA . GLY A 1 84 ? -13.650 -1.548 8.721 1.00 91.00 84 GLY A CA 1
ATOM 696 C C . GLY A 1 84 ? -14.776 -1.246 7.723 1.00 91.00 84 GLY A C 1
ATOM 697 O O . GLY A 1 84 ? -15.133 -2.139 6.961 1.00 91.00 84 GLY A O 1
ATOM 698 N N . LYS A 1 85 ? -15.294 -0.014 7.652 1.00 95.31 85 LYS A N 1
ATOM 699 C CA . LYS A 1 85 ? -16.347 0.368 6.699 1.00 95.31 85 LYS A CA 1
ATOM 700 C C . LYS A 1 85 ? -15.754 0.899 5.403 1.00 95.31 85 LYS A C 1
ATOM 702 O O . LYS A 1 85 ? -14.868 1.751 5.435 1.00 95.31 85 LYS A O 1
ATOM 707 N N . LEU A 1 86 ? -16.249 0.413 4.271 1.00 96.19 86 LEU A N 1
ATOM 708 C CA . LEU A 1 86 ? -15.887 0.931 2.956 1.00 96.19 86 LEU A CA 1
ATOM 709 C C . LEU A 1 86 ? -16.379 2.378 2.830 1.00 96.19 86 LEU A C 1
ATOM 711 O O . LEU A 1 86 ? -17.539 2.662 3.119 1.00 96.19 86 LEU A O 1
ATOM 715 N N . VAL A 1 87 ? -15.495 3.289 2.429 1.00 94.88 87 VAL A N 1
ATOM 716 C CA . VAL A 1 87 ? -15.850 4.696 2.179 1.00 94.88 87 VAL A CA 1
ATOM 717 C C . VAL A 1 87 ? -15.780 5.013 0.684 1.00 94.88 87 VAL A C 1
ATOM 719 O O . VAL A 1 87 ? -15.413 4.154 -0.119 1.00 94.88 87 VAL A O 1
ATOM 722 N N . ASP A 1 88 ? -16.104 6.255 0.311 1.00 91.56 88 ASP A N 1
ATOM 723 C CA . ASP A 1 88 ? -16.052 6.743 -1.076 1.00 91.56 88 ASP A CA 1
ATOM 724 C C . ASP A 1 88 ? -16.996 5.981 -2.037 1.00 91.56 88 ASP A C 1
ATOM 726 O O . ASP A 1 88 ? -16.636 5.728 -3.187 1.00 91.56 88 ASP A O 1
ATOM 730 N N . ASP A 1 89 ? -18.183 5.589 -1.559 1.00 92.19 89 ASP A N 1
ATOM 731 C CA . ASP A 1 89 ? -19.199 4.817 -2.304 1.00 92.19 89 ASP A CA 1
ATOM 732 C C . ASP A 1 89 ? -18.659 3.519 -2.924 1.00 92.19 89 ASP A C 1
ATOM 734 O O . ASP A 1 89 ? -19.122 3.060 -3.967 1.00 92.19 89 ASP A O 1
ATOM 738 N N . GLY A 1 90 ? -17.603 2.958 -2.332 1.00 91.00 90 GLY A N 1
ATOM 739 C CA . GLY A 1 90 ? -16.925 1.782 -2.864 1.00 91.00 90 GLY A CA 1
ATOM 740 C C . GLY A 1 90 ? -16.144 2.019 -4.154 1.00 91.00 90 GLY A C 1
ATOM 741 O O . GLY A 1 90 ? -15.669 1.063 -4.758 1.00 91.00 90 GLY A O 1
ATOM 742 N N . LYS A 1 91 ? -15.931 3.269 -4.574 1.00 93.75 91 LYS A N 1
ATOM 743 C CA . LYS A 1 91 ? -15.103 3.582 -5.745 1.00 93.75 91 LYS A CA 1
ATOM 744 C C . LYS A 1 91 ? -13.625 3.463 -5.388 1.00 93.75 91 LYS A C 1
ATOM 746 O O . LYS A 1 91 ? -13.170 3.986 -4.368 1.00 93.75 91 LYS A O 1
ATOM 751 N N . GLU A 1 92 ? -12.842 2.790 -6.233 1.00 95.62 92 GLU A N 1
ATOM 752 C CA . GLU A 1 92 ? -11.387 2.819 -6.072 1.00 95.62 92 GLU A CA 1
ATOM 753 C C . GLU A 1 92 ? -10.870 4.243 -6.308 1.00 95.62 92 GLU A C 1
ATOM 755 O O . GLU A 1 92 ? -11.284 4.938 -7.239 1.00 95.62 92 GLU A O 1
ATOM 760 N N . LYS A 1 93 ? -9.937 4.696 -5.471 1.00 96.88 93 LYS A N 1
ATOM 761 C CA . LYS A 1 93 ? -9.272 5.989 -5.648 1.00 96.88 93 LYS A CA 1
ATOM 762 C C . LYS A 1 93 ? -7.774 5.799 -5.756 1.00 96.88 93 LYS A C 1
ATOM 764 O O . LYS A 1 93 ? -7.191 4.886 -5.170 1.00 96.88 93 LYS A O 1
ATOM 769 N N . GLN A 1 94 ? -7.135 6.698 -6.499 1.00 96.81 94 GLN A N 1
ATOM 770 C CA . GLN A 1 94 ? -5.683 6.718 -6.577 1.00 96.81 94 GLN A CA 1
ATOM 771 C C . GLN A 1 94 ? -5.092 6.984 -5.186 1.00 96.81 94 GLN A C 1
ATOM 773 O O . GLN A 1 94 ? -5.458 7.949 -4.504 1.00 96.81 94 GLN A O 1
ATOM 778 N N . ILE A 1 95 ? -4.136 6.149 -4.787 1.00 96.00 95 ILE A N 1
ATOM 779 C CA . ILE A 1 95 ? -3.404 6.289 -3.534 1.00 96.00 95 ILE A CA 1
ATOM 780 C C . ILE A 1 95 ? -2.420 7.453 -3.682 1.00 96.00 95 ILE A C 1
ATOM 782 O O . ILE A 1 95 ? -1.429 7.383 -4.411 1.00 96.00 95 ILE A O 1
ATOM 786 N N . ARG A 1 96 ? -2.716 8.567 -3.007 1.00 94.31 96 ARG A N 1
ATOM 787 C CA . ARG A 1 96 ? -1.848 9.752 -2.983 1.00 94.31 96 ARG A CA 1
ATOM 788 C C . ARG A 1 96 ? -0.690 9.559 -2.003 1.00 94.31 96 ARG A C 1
ATOM 790 O O . ARG A 1 96 ? -0.800 8.797 -1.051 1.00 94.31 96 ARG A O 1
ATOM 797 N N . GLY A 1 97 ? 0.412 10.278 -2.229 1.00 91.25 97 GLY A N 1
ATOM 798 C CA . GLY A 1 97 ? 1.564 10.287 -1.314 1.00 91.25 97 GLY A CA 1
ATOM 799 C C . GLY A 1 97 ? 2.314 8.956 -1.218 1.00 91.25 97 GLY A C 1
ATOM 800 O O . GLY A 1 97 ? 3.051 8.733 -0.262 1.00 91.25 97 GLY A O 1
ATOM 801 N N . TRP A 1 98 ? 2.154 8.076 -2.204 1.00 91.81 98 TRP A N 1
ATOM 802 C CA . TRP A 1 98 ? 2.681 6.717 -2.142 1.00 91.81 98 TRP A CA 1
ATOM 803 C C . TRP A 1 98 ? 4.225 6.622 -2.139 1.00 91.81 98 TRP A C 1
ATOM 805 O O . TRP A 1 98 ? 4.766 5.679 -1.568 1.00 91.81 98 TRP A O 1
ATOM 815 N N . TYR A 1 99 ? 4.928 7.651 -2.636 1.00 91.19 99 TYR A N 1
ATOM 816 C CA . TYR A 1 99 ? 6.383 7.832 -2.464 1.00 91.19 99 TYR A CA 1
ATOM 817 C C . TYR A 1 99 ? 6.777 8.713 -1.272 1.00 91.19 99 TYR A C 1
ATOM 819 O O . TYR A 1 99 ? 7.936 8.738 -0.879 1.00 91.19 99 TYR A O 1
ATOM 827 N N . LYS A 1 100 ? 5.838 9.510 -0.745 1.00 91.06 100 LYS A N 1
ATOM 828 C CA . LYS A 1 100 ? 6.133 10.548 0.256 1.00 91.06 100 LYS A CA 1
ATOM 829 C C . LYS A 1 100 ? 6.243 9.968 1.659 1.00 91.06 100 LYS A C 1
ATOM 831 O O . LYS A 1 100 ? 6.959 10.498 2.501 1.00 91.06 100 LYS A O 1
ATOM 836 N N . TRP A 1 101 ? 5.461 8.934 1.933 1.00 93.19 101 TRP A N 1
ATOM 837 C CA . TRP A 1 101 ? 5.379 8.325 3.251 1.00 93.19 101 TRP A CA 1
ATOM 838 C C . TRP A 1 101 ? 5.899 6.904 3.203 1.00 93.19 101 TRP A C 1
ATOM 840 O O . TRP A 1 101 ? 5.879 6.255 2.157 1.00 93.19 101 TRP A O 1
ATOM 850 N N . TYR A 1 102 ? 6.293 6.413 4.369 1.00 94.94 102 TYR A N 1
ATOM 851 C CA . TYR A 1 102 ? 6.466 4.987 4.570 1.00 94.94 102 TYR A CA 1
ATOM 852 C C . TYR A 1 102 ? 5.114 4.322 4.766 1.00 94.94 102 TYR A C 1
ATOM 854 O O . TYR A 1 102 ? 4.192 4.921 5.331 1.00 94.94 102 TYR A O 1
ATOM 862 N N . TRP A 1 103 ? 5.012 3.092 4.291 1.00 95.50 103 TRP A N 1
ATOM 863 C CA . TRP A 1 103 ? 3.788 2.310 4.312 1.00 95.50 103 TRP A CA 1
ATOM 864 C C . TRP A 1 103 ? 4.015 1.017 5.067 1.00 95.50 103 TRP A C 1
ATOM 866 O O . TRP A 1 103 ? 5.112 0.459 5.078 1.00 95.50 103 TRP A O 1
ATOM 876 N N . LEU A 1 104 ? 2.955 0.557 5.713 1.00 94.50 104 LEU A N 1
ATOM 877 C CA . LEU A 1 104 ? 2.945 -0.651 6.516 1.00 94.50 104 LEU A CA 1
ATOM 878 C C . LEU A 1 104 ? 1.775 -1.523 6.082 1.00 94.50 104 LEU A C 1
ATOM 880 O O . LEU A 1 104 ? 0.749 -1.026 5.609 1.00 94.50 104 LEU A O 1
ATOM 884 N N . ARG A 1 105 ? 1.942 -2.836 6.237 1.00 94.75 105 ARG A N 1
ATOM 885 C CA . ARG A 1 105 ? 0.864 -3.799 6.022 1.00 94.75 105 ARG A CA 1
ATOM 886 C C . ARG A 1 105 ? -0.104 -3.740 7.202 1.00 94.75 105 ARG A C 1
ATOM 888 O O . ARG A 1 105 ? 0.326 -3.720 8.352 1.00 94.75 105 ARG A O 1
ATOM 895 N N . TRP A 1 106 ? -1.396 -3.745 6.904 1.00 94.69 106 TRP A N 1
ATOM 896 C CA . TRP A 1 106 ? -2.463 -3.903 7.884 1.00 94.69 106 TRP A CA 1
ATOM 897 C C . TRP A 1 106 ? -2.879 -5.388 7.973 1.00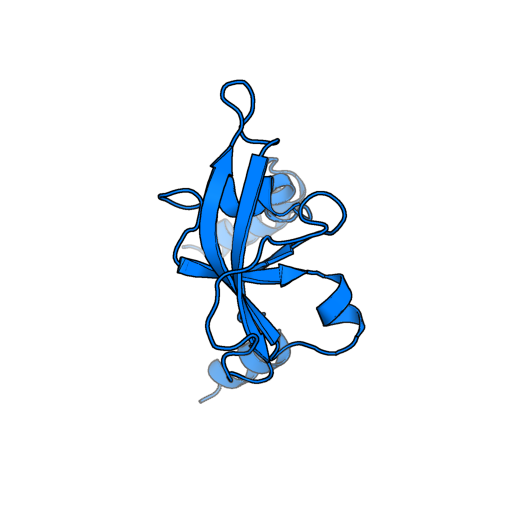 94.69 106 TRP A C 1
ATOM 899 O O . TRP A 1 106 ? -2.947 -6.043 6.929 1.00 94.69 106 TRP A O 1
ATOM 909 N N . PRO A 1 107 ? -3.201 -5.936 9.157 1.00 92.88 107 PRO A N 1
ATOM 910 C CA . PRO A 1 107 ? -3.160 -5.289 10.466 1.00 92.88 107 PRO A CA 1
ATOM 911 C C . PRO A 1 107 ? -1.725 -5.093 10.960 1.00 92.88 107 PRO A C 1
ATOM 913 O O . PRO A 1 107 ? -0.832 -5.896 10.674 1.00 92.88 107 PRO A O 1
ATOM 916 N N . ILE A 1 108 ? -1.513 -4.015 11.712 1.00 87.88 108 ILE A N 1
ATOM 917 C CA . ILE A 1 108 ? -0.271 -3.825 12.462 1.00 87.88 108 ILE A CA 1
ATOM 918 C C . ILE A 1 108 ? -0.376 -4.731 13.677 1.00 87.88 108 ILE A C 1
ATOM 920 O O . ILE A 1 108 ? -1.320 -4.595 14.451 1.00 87.88 108 ILE A O 1
ATOM 924 N N . LYS A 1 109 ? 0.564 -5.662 13.831 1.00 79.12 109 LYS A N 1
ATOM 925 C CA . LYS A 1 109 ? 0.646 -6.461 15.053 1.00 79.12 109 LYS A CA 1
ATOM 926 C C . LYS A 1 109 ? 1.035 -5.521 16.192 1.00 79.12 109 LYS A C 1
ATOM 928 O O . LYS A 1 109 ? 2.100 -4.912 16.118 1.00 79.12 109 LYS A O 1
ATOM 933 N N . ASP A 1 110 ? 0.176 -5.377 17.195 1.00 67.31 110 ASP A N 1
ATOM 934 C CA . ASP A 1 110 ? 0.582 -4.742 18.444 1.00 67.31 110 ASP A CA 1
ATOM 935 C C . ASP A 1 110 ? 1.463 -5.747 19.197 1.00 67.31 110 ASP A C 1
ATOM 937 O O . ASP A 1 110 ? 1.068 -6.895 19.411 1.00 67.31 110 ASP A O 1
ATOM 941 N N . GLU A 1 111 ? 2.681 -5.354 19.566 1.00 58.88 111 GLU A N 1
ATOM 942 C CA . GLU A 1 111 ? 3.595 -6.222 20.321 1.00 58.88 111 GLU A CA 1
ATOM 943 C C . GLU A 1 111 ? 2.986 -6.631 21.675 1.00 58.88 111 GLU A C 1
ATOM 945 O O . GLU A 1 111 ? 3.307 -7.696 22.204 1.00 58.88 111 GLU A O 1
ATOM 950 N N . ARG A 1 112 ? 2.022 -5.851 22.189 1.00 54.66 112 ARG A N 1
ATOM 951 C CA . ARG A 1 112 ? 1.277 -6.155 23.420 1.00 54.66 112 ARG A CA 1
ATOM 952 C C . ARG A 1 112 ? 0.294 -7.321 23.268 1.00 54.66 112 ARG A C 1
ATOM 954 O O . ARG A 1 112 ? 0.121 -8.086 24.210 1.00 54.66 112 ARG A O 1
ATOM 961 N N . GLU A 1 113 ? -0.309 -7.514 22.093 1.00 50.12 113 GLU A N 1
ATOM 962 C CA . GLU A 1 113 ? -1.198 -8.663 21.829 1.00 50.12 113 GLU A CA 1
ATOM 963 C C . GLU A 1 113 ? -0.418 -9.970 21.633 1.00 50.12 113 GLU A C 1
ATOM 965 O O . GLU A 1 113 ? -0.933 -11.053 21.916 1.00 50.12 113 GLU A O 1
ATOM 970 N N . ALA A 1 114 ? 0.837 -9.891 21.180 1.00 50.34 114 ALA A N 1
ATOM 971 C CA . ALA A 1 114 ? 1.681 -11.069 20.991 1.00 50.34 114 ALA A CA 1
ATOM 972 C C . ALA A 1 114 ? 2.048 -11.755 22.322 1.00 50.34 114 ALA A C 1
ATOM 974 O O . ALA A 1 114 ? 2.242 -12.969 22.342 1.00 50.34 114 ALA A O 1
ATOM 975 N N . HIS A 1 115 ? 2.088 -11.003 23.428 1.00 43.28 115 HIS A N 1
ATOM 976 C CA . HIS A 1 115 ? 2.392 -11.529 24.762 1.00 43.28 115 HIS A CA 1
ATOM 977 C C . HIS A 1 115 ? 1.228 -12.291 25.419 1.00 43.28 115 HIS A C 1
ATOM 979 O O . HIS A 1 115 ? 1.483 -13.183 26.224 1.00 43.28 115 HIS A O 1
ATOM 985 N N . CYS A 1 116 ? -0.032 -12.014 25.058 1.00 39.91 116 CYS A N 1
ATOM 986 C CA . CYS A 1 116 ? -1.187 -12.703 25.657 1.00 39.91 116 CYS A CA 1
ATOM 987 C C . CYS A 1 116 ? -1.435 -14.115 25.103 1.00 39.91 116 CYS A C 1
ATOM 989 O O . CYS A 1 116 ? -2.143 -14.883 25.735 1.00 39.91 116 CYS A O 1
ATOM 991 N N . ARG A 1 117 ? -0.863 -14.497 23.951 1.00 42.41 117 ARG A N 1
ATOM 992 C CA . ARG A 1 117 ? -1.109 -15.823 23.336 1.00 42.41 117 ARG A CA 1
ATOM 993 C C . ARG A 1 117 ? -0.096 -16.908 23.708 1.00 42.41 117 ARG A C 1
ATOM 995 O O . ARG A 1 117 ? -0.175 -18.007 23.174 1.00 42.41 117 ARG A O 1
ATOM 1002 N N . VAL A 1 118 ? 0.882 -16.595 24.557 1.00 45.22 118 VAL A N 1
ATOM 1003 C CA . VAL A 1 118 ? 1.932 -17.549 24.970 1.00 45.22 118 VAL A CA 1
ATOM 1004 C C . VAL A 1 118 ? 1.649 -18.143 26.360 1.00 45.22 118 VAL A C 1
ATOM 1006 O O . VAL A 1 118 ? 2.334 -19.067 26.777 1.00 45.22 118 VAL A O 1
ATOM 1009 N N . TRP A 1 119 ? 0.605 -17.670 27.047 1.00 43.75 119 TRP A N 1
ATOM 1010 C CA . TRP A 1 119 ? 0.188 -18.143 28.372 1.00 43.75 119 TRP A CA 1
ATOM 1011 C C . TRP A 1 119 ? -1.333 -18.350 28.435 1.00 43.75 119 TRP A C 1
ATOM 1013 O O . TRP A 1 119 ? -2.013 -17.789 29.291 1.00 43.75 119 TRP A O 1
ATOM 1023 N N . SER A 1 120 ? -1.887 -19.098 27.481 1.00 37.66 120 SER A N 1
ATOM 1024 C CA . SER A 1 120 ? -3.285 -19.556 27.489 1.00 37.66 120 SER A CA 1
ATOM 1025 C C . SER A 1 120 ? -3.348 -21.017 27.089 1.00 37.66 120 SER A C 1
ATOM 1027 O O . SER A 1 120 ? -2.611 -21.371 26.140 1.00 37.66 120 SER A O 1
#

InterPro domains:
  IPR032053 Small ribosomal subunit protein mS34 [PF16053] (26-104)

Sequence (120 aa):
MSQIARKLVRESAATLPIVEQASKKKTLPELLNVFPRYGVGQKVLPNKWIHKGFRNHYIQVTRVRFRKDSLRIGKAWGHKYWNGKLVDDGKEKQIRGWYKWYWLRWPIKDEREAHCRVWS

Foldseek 3Di:
DDPVVVVVCVVCLVPDVVSVVVPDFDFQLRVQVVDPQSQQQFWKDFVVCVVVVQQLKTWHWHDWDADPVDSLHTWTWTFIARNNHTDPVRDIDIDPCRVVTGMDTPNDDDPVVVVVVVPD

Radius of gyration: 17.18 Å; chains: 1; bounding box: 44×36×46 Å

Organism: NCBI:txid144530

Secondary structure (DSSP, 8-state):
--HHHHHHHHHHTTT-HHHHHHHS--BHHHHHTTSGGGGTT-EEEEHHHHHTT-TTEEEEEEEEEEETTEEEEEEEEEEEEETTEE-GGG--EE-TTTTTSBEEESSPPPHHHHHHTS--